Protein AF-A0A238XKN9-F1 (afdb_monomer)

Mean predicted aligned error: 3.69 Å

Sequence (138 aa):
MSYRRDVFEKGFSKVKKELYIETNNYHIDSYTGKPLNPGEPWDFEHIISAKEFSSIPEVKKLDFETQSRILNHRKNIGFTMRDINKSKSKYPLVEWLERKSNGRGLTNSEHYNIDIKKAKKLRSNVLEFLIAEIKKAL

Secondary structure (DSSP, 8-state):
----HHHHHHHHHHHHHHHHHHHTT-EE-TTT--EE-TTS-EEEEESS-HHHHHHSGGGGGS-HHHHHHHHT-GGGEEEEEHHHHHHHTTS-HHHHHH---TT-SS-HHHHTT--HHHHHHHHHHHHHHHHHHHHHT-

Structure (mmCIF, N/CA/C/O backbone):
data_AF-A0A238XKN9-F1
#
_entry.id   AF-A0A238XKN9-F1
#
loop_
_atom_site.group_PDB
_atom_site.id
_atom_site.type_symbol
_atom_site.label_atom_id
_atom_site.label_alt_id
_atom_site.label_comp_id
_atom_site.label_asym_id
_atom_site.label_entity_id
_atom_site.label_seq_id
_atom_site.pdbx_PDB_ins_code
_atom_site.Cartn_x
_atom_site.Cartn_y
_atom_site.Cartn_z
_atom_site.occupancy
_atom_site.B_iso_or_equiv
_atom_site.auth_seq_id
_atom_site.auth_comp_id
_atom_site.auth_asym_id
_atom_site.auth_atom_id
_atom_site.pdbx_PDB_model_num
ATOM 1 N N . MET A 1 1 ? -10.407 17.888 10.364 1.00 48.12 1 MET A N 1
ATOM 2 C CA . MET A 1 1 ? -9.583 17.152 11.349 1.00 48.12 1 MET A CA 1
ATOM 3 C C . MET A 1 1 ? -8.122 17.324 10.985 1.00 48.12 1 MET A C 1
ATOM 5 O O . MET A 1 1 ? -7.788 17.137 9.821 1.00 48.12 1 MET A O 1
ATOM 9 N N . SER A 1 2 ? -7.284 17.725 11.942 1.00 56.00 2 SER A N 1
ATOM 10 C CA . SER A 1 2 ? -5.834 17.841 11.740 1.00 56.00 2 SER A CA 1
ATOM 11 C C . SER A 1 2 ? -5.183 16.452 11.788 1.00 56.00 2 SER A C 1
ATOM 13 O O . SER A 1 2 ? -5.527 15.648 12.650 1.00 56.00 2 SER A O 1
ATOM 15 N N . TYR A 1 3 ? -4.284 16.148 10.851 1.00 66.44 3 TYR A N 1
ATOM 16 C CA . TYR A 1 3 ? -3.565 14.871 10.766 1.00 66.44 3 TYR A CA 1
ATOM 17 C C . TYR A 1 3 ? -2.554 14.728 11.922 1.00 66.44 3 TYR A C 1
ATOM 19 O O . TYR A 1 3 ? -1.592 15.493 12.004 1.00 66.44 3 TYR A O 1
ATOM 27 N N . ARG A 1 4 ? -2.743 13.738 12.808 1.00 77.00 4 ARG A N 1
ATOM 28 C CA . ARG A 1 4 ? -1.847 13.442 13.947 1.00 77.00 4 ARG A CA 1
ATOM 29 C C . ARG A 1 4 ? -0.673 12.552 13.539 1.00 77.00 4 ARG A C 1
ATOM 31 O O . ARG A 1 4 ? -0.679 11.344 13.776 1.00 77.00 4 ARG A O 1
ATOM 38 N N . ARG A 1 5 ? 0.327 13.160 12.889 1.00 77.94 5 ARG A N 1
ATOM 39 C CA . ARG A 1 5 ? 1.521 12.472 12.358 1.00 77.94 5 ARG A CA 1
ATOM 40 C C . ARG A 1 5 ? 2.169 11.531 13.378 1.00 77.94 5 ARG A C 1
ATOM 42 O O . ARG A 1 5 ? 2.514 10.416 13.012 1.00 77.94 5 ARG A O 1
ATOM 49 N N . ASP A 1 6 ? 2.275 11.958 14.630 1.00 80.69 6 ASP A N 1
ATOM 50 C CA . ASP A 1 6 ? 2.879 11.208 15.732 1.00 80.69 6 ASP A CA 1
ATOM 51 C C . ASP A 1 6 ? 2.208 9.844 15.974 1.00 80.69 6 ASP A C 1
ATOM 53 O O . ASP A 1 6 ? 2.888 8.826 16.107 1.00 80.69 6 ASP A O 1
ATOM 57 N N . VAL A 1 7 ? 0.872 9.795 15.957 1.00 80.50 7 VAL A N 1
ATOM 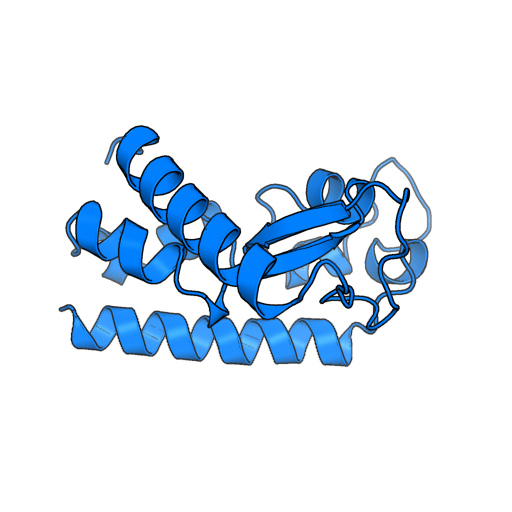58 C CA . VAL A 1 7 ? 0.103 8.564 16.204 1.00 80.50 7 VAL A CA 1
ATOM 59 C C . VAL A 1 7 ? 0.237 7.593 15.029 1.00 80.50 7 VAL A C 1
ATOM 61 O O . VAL A 1 7 ? 0.429 6.388 15.225 1.00 80.50 7 VAL A O 1
ATOM 64 N N . PHE A 1 8 ? 0.172 8.108 13.799 1.00 84.56 8 PHE A N 1
ATOM 65 C CA . PHE A 1 8 ? 0.318 7.299 12.587 1.00 84.56 8 PHE A CA 1
ATOM 66 C C . PHE A 1 8 ? 1.746 6.765 12.412 1.00 84.56 8 PHE A C 1
ATOM 68 O O . PHE A 1 8 ? 1.925 5.602 12.054 1.00 84.56 8 PHE A O 1
ATOM 75 N N . GLU A 1 9 ? 2.764 7.571 12.711 1.00 86.62 9 GLU A N 1
ATOM 76 C CA . GLU A 1 9 ? 4.175 7.188 12.597 1.00 86.62 9 GLU A CA 1
ATOM 77 C C . GLU A 1 9 ? 4.588 6.154 13.651 1.00 86.62 9 GLU A C 1
ATOM 79 O O . GLU A 1 9 ? 5.299 5.193 13.334 1.00 86.62 9 GLU A O 1
ATOM 84 N N . LYS A 1 10 ? 4.082 6.287 14.884 1.00 84.25 10 LYS A N 1
ATOM 85 C CA . LYS A 1 10 ? 4.305 5.303 15.950 1.00 84.25 10 LYS A CA 1
ATOM 86 C C . LYS A 1 10 ? 3.721 3.936 15.584 1.00 84.25 10 LYS A C 1
ATOM 88 O O . LYS A 1 10 ? 4.412 2.925 15.713 1.00 84.25 10 LYS A O 1
ATOM 93 N N . GLY A 1 11 ? 2.478 3.903 15.093 1.00 84.81 11 GLY A N 1
ATOM 94 C CA . GLY A 1 11 ? 1.826 2.666 14.645 1.00 84.81 11 GLY A CA 1
ATOM 95 C C . GLY A 1 11 ? 2.582 1.995 13.496 1.00 84.81 11 GLY A C 1
ATOM 96 O O . GLY A 1 11 ? 2.821 0.789 13.527 1.00 84.81 11 GLY A O 1
ATOM 97 N N . PHE A 1 12 ? 3.043 2.785 12.525 1.00 90.19 12 PHE A N 1
ATOM 98 C CA . PHE A 1 12 ? 3.800 2.269 11.387 1.00 90.19 12 PHE A CA 1
ATOM 99 C C . PHE A 1 12 ? 5.162 1.702 11.802 1.00 90.19 12 PHE A C 1
ATOM 101 O O . PHE A 1 12 ? 5.533 0.609 11.379 1.00 90.19 12 PHE A O 1
ATOM 108 N N . SER A 1 13 ? 5.890 2.403 12.676 1.00 91.50 13 SER A N 1
ATOM 109 C CA . SER A 1 13 ? 7.200 1.964 13.178 1.00 91.50 13 SER A CA 1
ATOM 110 C C . SER A 1 13 ? 7.130 0.618 13.901 1.00 91.50 13 SER A C 1
ATOM 112 O O . SER A 1 13 ? 8.014 -0.220 13.724 1.00 91.50 13 SER A O 1
ATOM 114 N N . LYS A 1 14 ? 6.055 0.378 14.664 1.00 90.19 14 LYS A N 1
ATOM 115 C CA . LYS A 1 14 ? 5.808 -0.915 15.315 1.00 90.19 14 LYS A CA 1
ATOM 116 C C . LYS A 1 14 ? 5.686 -2.046 14.286 1.00 90.19 14 LYS A C 1
ATOM 118 O O . LYS A 1 14 ? 6.413 -3.031 14.375 1.00 90.19 14 LYS A O 1
ATOM 123 N N . VAL A 1 15 ? 4.837 -1.863 13.276 1.00 91.31 15 VAL A N 1
ATOM 124 C CA . VAL A 1 15 ? 4.558 -2.888 12.252 1.00 91.31 15 VAL A CA 1
ATOM 125 C C . VAL A 1 15 ? 5.785 -3.169 11.385 1.00 91.31 15 VAL A C 1
ATOM 127 O O . VAL A 1 15 ? 6.038 -4.319 11.036 1.00 91.31 15 VAL A O 1
ATOM 130 N N . LYS A 1 16 ? 6.603 -2.150 11.085 1.00 90.25 16 LYS A N 1
ATOM 131 C CA . LYS A 1 16 ? 7.888 -2.340 10.391 1.00 90.25 16 LYS A CA 1
ATOM 132 C C . LYS A 1 16 ? 8.821 -3.279 11.145 1.00 90.25 16 LYS A C 1
ATOM 134 O O . LYS A 1 16 ? 9.432 -4.148 10.531 1.00 90.25 16 LYS A O 1
ATOM 139 N N . LYS A 1 17 ? 8.938 -3.093 12.463 1.00 88.56 17 LYS A N 1
ATOM 140 C CA . LYS A 1 17 ? 9.804 -3.921 13.309 1.00 88.56 17 LYS A CA 1
ATOM 141 C C . LYS A 1 17 ? 9.336 -5.377 13.321 1.00 88.56 17 LYS A C 1
ATOM 143 O O . LYS A 1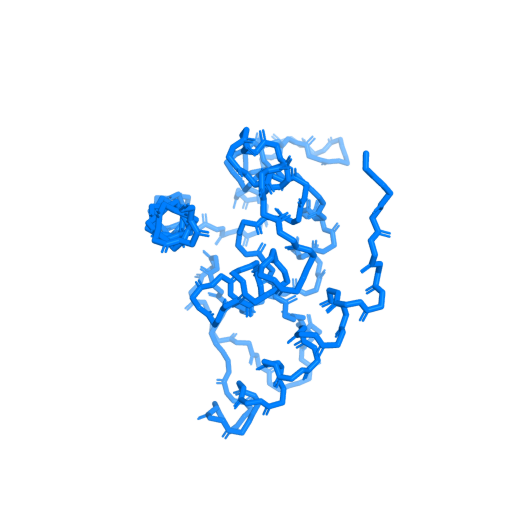 17 ? 10.164 -6.268 13.188 1.00 88.56 17 LYS A O 1
ATOM 148 N N . GLU A 1 18 ? 8.030 -5.604 13.441 1.00 89.44 18 GLU A N 1
ATOM 149 C CA . GLU A 1 18 ? 7.424 -6.943 13.396 1.00 89.44 18 GLU A CA 1
ATOM 150 C C . GLU A 1 18 ? 7.684 -7.622 12.043 1.00 89.44 18 GLU A C 1
ATOM 152 O O . GLU A 1 18 ? 8.233 -8.720 11.992 1.00 89.44 18 GLU A O 1
ATOM 157 N N . LEU A 1 19 ? 7.404 -6.918 10.943 1.00 87.44 19 LEU A N 1
ATOM 158 C CA . LEU A 1 19 ? 7.650 -7.394 9.581 1.00 87.44 19 LEU A CA 1
ATOM 159 C C . LEU A 1 19 ? 9.110 -7.766 9.328 1.00 87.44 19 LEU A C 1
ATOM 161 O O . LEU A 1 19 ? 9.377 -8.797 8.723 1.00 87.44 19 LEU A O 1
ATOM 165 N N . TYR A 1 20 ? 10.045 -6.929 9.777 1.00 84.81 20 TYR A N 1
ATOM 166 C CA . TYR A 1 20 ? 11.471 -7.163 9.572 1.00 84.81 20 TYR A CA 1
ATOM 167 C C . TYR A 1 20 ? 11.947 -8.453 10.254 1.00 84.81 20 TYR A C 1
ATOM 169 O O . TYR A 1 20 ? 12.734 -9.204 9.681 1.00 84.81 20 TYR A O 1
ATOM 177 N N . ILE A 1 21 ? 11.443 -8.722 11.464 1.00 85.31 21 ILE A N 1
ATOM 178 C CA . ILE A 1 21 ? 11.741 -9.950 12.211 1.00 85.31 21 ILE A CA 1
ATOM 179 C C . ILE A 1 21 ? 11.167 -11.167 11.479 1.00 85.31 21 ILE A C 1
ATOM 181 O O . ILE A 1 21 ? 11.863 -12.162 11.304 1.00 85.31 21 ILE A O 1
ATOM 185 N N . GLU A 1 22 ? 9.914 -11.090 11.032 1.00 84.44 22 GLU A N 1
ATOM 186 C C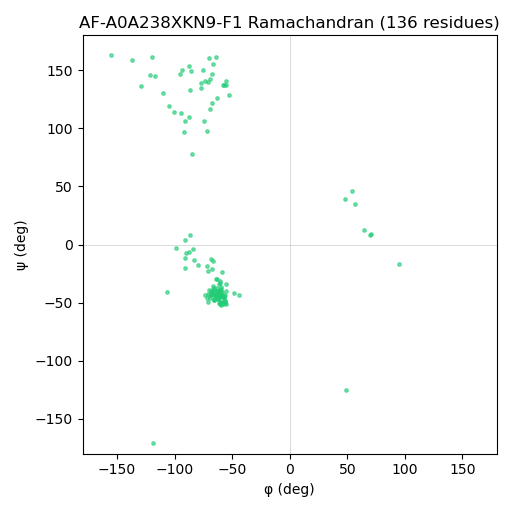A . GLU A 1 22 ? 9.228 -12.222 10.403 1.00 84.44 22 GLU A CA 1
ATOM 187 C C . GLU A 1 22 ? 9.828 -12.641 9.060 1.00 84.44 22 GLU A C 1
ATOM 189 O O . GLU A 1 22 ? 9.876 -13.829 8.750 1.00 84.44 22 GLU A O 1
ATOM 194 N N . THR A 1 23 ? 10.258 -11.684 8.238 1.00 82.44 23 THR A N 1
ATOM 195 C CA . THR A 1 23 ? 10.740 -11.982 6.883 1.00 82.44 23 THR A CA 1
ATOM 196 C C . THR A 1 23 ? 12.223 -12.327 6.834 1.00 82.44 23 THR A C 1
ATOM 198 O O . THR A 1 23 ? 12.726 -12.673 5.767 1.00 82.44 23 THR A O 1
ATOM 201 N N . ASN A 1 24 ? 12.944 -12.205 7.955 1.00 82.25 24 ASN A N 1
ATOM 202 C CA . ASN A 1 24 ? 14.390 -12.418 8.034 1.00 82.25 24 ASN A CA 1
ATOM 203 C C . ASN A 1 24 ? 15.164 -11.685 6.913 1.00 82.25 24 ASN A C 1
ATOM 205 O O . ASN A 1 24 ? 16.092 -12.230 6.319 1.00 82.25 24 ASN A O 1
ATOM 209 N N . ASN A 1 25 ? 14.734 -10.458 6.591 1.00 75.19 25 ASN A N 1
ATOM 210 C CA . ASN A 1 25 ? 15.282 -9.599 5.531 1.00 75.19 25 ASN A CA 1
ATOM 211 C C . ASN A 1 25 ? 15.130 -10.110 4.073 1.00 75.19 25 ASN A C 1
ATOM 213 O O . ASN A 1 25 ? 15.732 -9.546 3.160 1.00 75.19 25 ASN A O 1
ATOM 217 N N . TYR A 1 26 ? 14.311 -11.140 3.829 1.00 83.31 26 TYR A N 1
ATOM 218 C CA . TYR A 1 26 ? 13.932 -11.587 2.483 1.00 83.31 26 TYR A CA 1
ATOM 219 C C . TYR A 1 26 ? 12.539 -11.073 2.125 1.00 83.31 26 TYR A C 1
ATOM 221 O O . TYR A 1 26 ? 11.539 -11.474 2.721 1.00 83.31 26 TYR A O 1
ATOM 229 N N . HIS A 1 27 ? 12.459 -10.188 1.135 1.00 89.94 27 HIS A N 1
ATOM 230 C CA . HIS A 1 27 ? 11.218 -9.502 0.788 1.00 89.94 27 HIS A CA 1
ATOM 231 C C . HIS A 1 27 ? 10.824 -9.762 -0.665 1.00 89.94 27 HIS A C 1
ATOM 233 O O . HIS A 1 27 ? 11.675 -9.866 -1.544 1.00 89.94 27 HIS A O 1
ATOM 239 N N . ILE A 1 28 ? 9.519 -9.842 -0.917 1.00 92.44 28 ILE A N 1
ATOM 240 C CA . ILE A 1 28 ? 8.946 -9.886 -2.263 1.00 92.44 28 ILE A CA 1
ATOM 241 C C . ILE A 1 28 ? 8.233 -8.559 -2.505 1.00 92.44 28 ILE A C 1
ATOM 243 O O . ILE A 1 28 ? 7.444 -8.116 -1.667 1.00 92.44 28 ILE A O 1
ATOM 247 N N . ASP A 1 29 ? 8.508 -7.927 -3.642 1.00 94.75 29 ASP A N 1
ATOM 248 C CA . ASP A 1 29 ? 7.830 -6.706 -4.051 1.00 94.75 29 ASP A CA 1
ATOM 249 C C . ASP A 1 29 ? 6.334 -6.985 -4.256 1.00 94.75 29 ASP A C 1
ATOM 251 O O . ASP A 1 29 ? 5.931 -7.879 -5.005 1.00 94.75 29 ASP A O 1
ATOM 255 N N . SER A 1 30 ? 5.502 -6.192 -3.589 1.00 95.12 30 SER A N 1
ATOM 256 C CA . SER A 1 30 ? 4.053 -6.402 -3.508 1.00 95.12 30 SER A CA 1
ATOM 257 C C . SER A 1 30 ? 3.344 -6.194 -4.845 1.00 95.12 30 SER A C 1
ATOM 259 O O . SER A 1 30 ? 2.224 -6.672 -5.025 1.00 95.12 30 SER A O 1
ATOM 261 N N . TYR A 1 31 ? 3.966 -5.470 -5.776 1.00 94.50 31 TYR A N 1
ATOM 262 C CA . TYR A 1 31 ? 3.375 -5.097 -7.055 1.00 94.50 31 TYR A CA 1
ATOM 263 C C . TYR A 1 31 ? 3.976 -5.886 -8.221 1.00 94.50 31 TYR A C 1
ATOM 265 O O . TYR A 1 31 ? 3.242 -6.319 -9.110 1.00 94.50 31 TYR A O 1
ATOM 273 N N . THR A 1 32 ? 5.289 -6.108 -8.222 1.00 92.94 32 THR A N 1
ATOM 274 C CA . THR A 1 32 ? 5.973 -6.844 -9.299 1.00 92.94 32 THR A CA 1
ATOM 275 C C . THR A 1 32 ? 6.076 -8.344 -9.022 1.00 92.94 32 THR A C 1
ATOM 277 O O . THR A 1 32 ? 6.256 -9.125 -9.954 1.00 92.94 32 THR A O 1
ATOM 280 N N . GLY A 1 33 ? 5.954 -8.770 -7.759 1.00 92.06 33 GLY A N 1
ATOM 281 C CA . GLY A 1 33 ? 6.129 -10.164 -7.343 1.00 92.06 33 GLY A CA 1
ATOM 282 C C . GLY A 1 33 ? 7.574 -10.663 -7.421 1.00 92.06 33 GLY A C 1
ATOM 283 O O . GLY A 1 33 ? 7.809 -11.861 -7.270 1.00 92.06 33 GLY A O 1
ATOM 284 N N . LYS A 1 34 ? 8.539 -9.773 -7.677 1.00 92.25 34 LYS A N 1
ATOM 285 C CA . LYS A 1 34 ? 9.964 -10.106 -7.752 1.00 92.25 34 LYS A CA 1
ATOM 286 C C . LYS A 1 34 ? 10.603 -10.063 -6.359 1.00 92.25 34 LYS A C 1
ATOM 288 O O . LYS A 1 34 ? 10.164 -9.265 -5.527 1.00 92.25 34 LYS A O 1
ATOM 293 N N . PRO A 1 35 ? 11.637 -10.876 -6.091 1.00 93.12 35 PRO A N 1
ATOM 294 C CA . PRO A 1 35 ? 12.462 -10.704 -4.902 1.00 93.12 35 PRO A CA 1
ATOM 295 C C . PRO A 1 35 ? 13.085 -9.307 -4.868 1.00 93.12 35 PRO A C 1
ATOM 297 O O . PRO A 1 35 ? 13.552 -8.816 -5.893 1.00 93.12 35 PRO A O 1
ATOM 300 N N . LEU A 1 36 ? 13.085 -8.688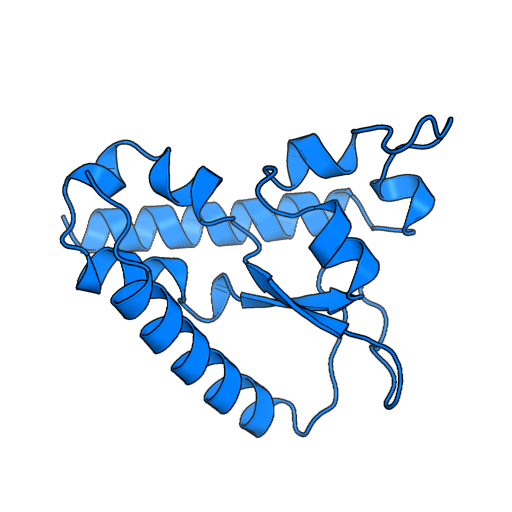 -3.692 1.00 91.69 36 LEU A N 1
ATOM 301 C CA . LEU A 1 36 ? 13.835 -7.472 -3.398 1.00 91.69 36 LEU A CA 1
ATOM 302 C C . LEU A 1 36 ? 15.196 -7.909 -2.864 1.00 91.69 36 LEU A C 1
ATOM 304 O O . LEU A 1 36 ? 15.287 -8.437 -1.751 1.00 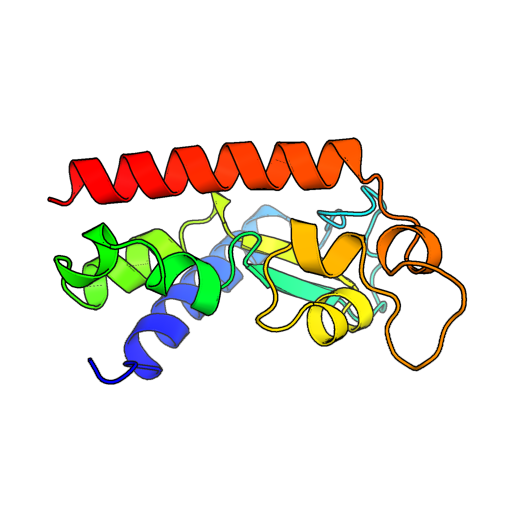91.69 36 LEU A O 1
ATOM 308 N N . ASN A 1 37 ? 16.241 -7.764 -3.675 1.00 84.06 37 ASN A N 1
ATOM 309 C CA . ASN A 1 37 ? 17.543 -8.321 -3.334 1.00 84.06 37 ASN A CA 1
ATOM 310 C C . ASN A 1 37 ? 18.239 -7.480 -2.254 1.00 84.06 37 ASN A C 1
ATOM 312 O O . ASN A 1 37 ? 18.074 -6.255 -2.205 1.00 84.06 37 ASN A O 1
ATOM 316 N N . PRO A 1 38 ? 19.075 -8.101 -1.405 1.00 78.62 38 PRO A N 1
ATOM 317 C CA . PRO A 1 38 ? 19.941 -7.360 -0.500 1.00 78.62 38 PRO A CA 1
ATOM 318 C C . PRO A 1 38 ? 20.778 -6.316 -1.257 1.00 78.62 38 PRO A C 1
ATOM 320 O O . PRO A 1 38 ? 21.433 -6.633 -2.246 1.00 78.62 38 PRO A O 1
ATOM 323 N N . GLY A 1 39 ? 20.753 -5.066 -0.787 1.00 80.50 39 GLY A N 1
ATOM 324 C CA . GLY A 1 39 ? 21.460 -3.940 -1.411 1.00 80.50 39 GLY A CA 1
ATOM 325 C C . GLY A 1 39 ? 20.616 -3.101 -2.378 1.00 80.50 39 GLY A C 1
ATOM 326 O O . GLY A 1 39 ? 20.976 -1.954 -2.642 1.00 80.50 39 GLY A O 1
ATOM 327 N N . GLU A 1 40 ? 19.469 -3.598 -2.848 1.00 87.25 40 GLU A N 1
ATOM 328 C CA . GLU A 1 40 ? 18.529 -2.787 -3.627 1.00 87.25 40 GLU A CA 1
ATOM 329 C C . GLU A 1 40 ? 17.731 -1.842 -2.711 1.00 87.25 40 GLU A C 1
ATOM 331 O O . GLU A 1 40 ? 17.313 -2.230 -1.615 1.00 87.25 40 GLU A O 1
ATOM 336 N N . PRO A 1 41 ? 17.494 -0.582 -3.120 1.00 91.56 41 PRO A N 1
ATOM 337 C CA . PRO A 1 41 ? 16.715 0.343 -2.315 1.00 91.56 41 PRO A CA 1
ATOM 338 C C . PRO A 1 41 ? 15.226 -0.013 -2.392 1.00 91.56 41 PRO A C 1
ATOM 340 O O . PRO A 1 41 ? 14.549 0.296 -3.373 1.00 91.56 41 PRO A O 1
ATOM 343 N N . TRP A 1 42 ? 14.696 -0.588 -1.319 1.00 93.19 42 TRP A N 1
ATOM 344 C CA . TRP A 1 42 ? 13.267 -0.830 -1.123 1.00 93.19 42 TRP A CA 1
ATOM 345 C C . TRP A 1 42 ? 12.750 -0.104 0.118 1.00 93.19 42 TRP A C 1
ATOM 347 O O . TRP A 1 42 ? 13.522 0.312 0.984 1.00 93.19 42 TRP A O 1
ATOM 357 N N . ASP A 1 43 ? 11.433 0.075 0.187 1.00 93.31 43 ASP A N 1
ATOM 358 C CA . ASP A 1 43 ? 10.745 0.699 1.311 1.00 93.31 43 ASP A CA 1
ATOM 359 C C . ASP A 1 43 ? 9.471 -0.089 1.674 1.00 93.31 43 ASP A C 1
ATOM 361 O O . ASP A 1 43 ? 8.900 -0.823 0.862 1.00 93.31 43 ASP A O 1
ATOM 365 N N . PHE A 1 44 ? 9.004 0.094 2.911 1.00 93.88 44 PHE A N 1
ATOM 366 C CA . PHE A 1 44 ? 7.664 -0.334 3.313 1.00 93.88 44 PHE A CA 1
ATOM 367 C C . PHE A 1 44 ? 6.611 0.532 2.634 1.00 93.88 44 PHE A C 1
ATOM 369 O O . PHE A 1 44 ? 6.772 1.752 2.534 1.00 93.88 44 PHE A O 1
ATOM 376 N N . GLU A 1 45 ? 5.510 -0.097 2.253 1.00 93.88 45 GLU A N 1
ATOM 377 C CA . GLU A 1 45 ? 4.480 0.525 1.438 1.00 93.88 45 GLU A CA 1
ATOM 378 C C . GLU A 1 45 ? 3.094 0.354 2.047 1.00 93.88 45 GLU A C 1
ATOM 380 O O . GLU A 1 45 ? 2.718 -0.745 2.452 1.00 93.88 45 GLU A O 1
ATOM 385 N N . HIS A 1 46 ? 2.311 1.433 2.045 1.00 95.81 46 HIS A N 1
ATOM 386 C CA . HIS A 1 46 ? 0.877 1.372 2.314 1.00 95.81 46 HIS A CA 1
ATOM 387 C C . HIS A 1 46 ? 0.137 1.110 1.001 1.00 95.81 46 HIS A C 1
ATOM 389 O O . HIS A 1 46 ? 0.043 1.994 0.141 1.00 95.81 46 HIS A O 1
ATOM 395 N N . ILE A 1 47 ? -0.432 -0.087 0.859 1.00 97.38 47 ILE A N 1
ATOM 396 C CA . ILE A 1 47 ? -1.186 -0.488 -0.341 1.00 97.38 47 ILE A CA 1
ATOM 397 C C . ILE A 1 47 ? -2.357 0.483 -0.562 1.00 97.38 47 ILE A C 1
ATOM 399 O O . ILE A 1 47 ? -2.499 1.060 -1.643 1.00 97.38 47 ILE A O 1
ATOM 403 N N . ILE A 1 48 ? -3.138 0.732 0.493 1.00 97.38 48 ILE A N 1
ATOM 404 C CA . ILE A 1 48 ? -4.101 1.830 0.604 1.00 97.38 48 ILE A CA 1
ATOM 405 C C . ILE A 1 48 ? -3.413 2.991 1.311 1.00 97.38 48 ILE A C 1
ATOM 407 O O . ILE A 1 48 ? -3.073 2.905 2.494 1.00 97.38 48 ILE A O 1
ATOM 411 N N . SER A 1 49 ? -3.209 4.087 0.580 1.00 93.75 49 SER A N 1
ATOM 412 C CA . SER A 1 49 ? -2.500 5.253 1.108 1.00 93.75 49 SER A CA 1
ATOM 413 C C . SER A 1 49 ? -3.289 5.926 2.235 1.00 93.75 49 SER A C 1
ATOM 415 O O . SER A 1 49 ? -4.518 5.880 2.271 1.00 93.75 49 SER A O 1
ATOM 417 N N . ALA A 1 50 ? -2.597 6.649 3.118 1.00 92.31 50 ALA A N 1
ATOM 418 C CA . ALA A 1 50 ? -3.248 7.445 4.163 1.00 92.31 50 ALA A CA 1
ATOM 419 C C . ALA A 1 50 ? -4.279 8.445 3.594 1.00 92.31 50 ALA A C 1
ATOM 421 O O . ALA A 1 50 ? -5.320 8.699 4.205 1.00 92.31 50 ALA A O 1
ATOM 422 N N . LYS A 1 51 ? -4.016 8.998 2.399 1.00 91.38 51 LYS A N 1
ATOM 423 C CA . LYS A 1 51 ? -4.933 9.923 1.720 1.00 91.38 51 LYS A CA 1
ATOM 424 C C . LYS A 1 51 ? -6.202 9.207 1.253 1.00 91.38 51 LYS A C 1
ATOM 426 O O . LYS A 1 51 ? -7.291 9.737 1.426 1.00 91.38 51 LYS A O 1
ATOM 431 N N . GLU A 1 52 ? -6.060 8.019 0.676 1.00 94.25 52 GLU A N 1
ATOM 432 C CA . GLU A 1 52 ? -7.196 7.199 0.252 1.00 94.25 52 GLU A CA 1
ATOM 433 C C . GLU A 1 52 ? -8.014 6.732 1.461 1.00 94.25 52 GLU A C 1
ATOM 435 O O . GLU A 1 52 ? -9.223 6.941 1.503 1.00 94.25 52 GLU A O 1
ATOM 440 N N . PHE A 1 53 ? -7.355 6.214 2.497 1.00 95.19 53 PHE A N 1
ATOM 441 C CA . PHE A 1 53 ? -8.003 5.793 3.738 1.00 95.19 53 PHE A CA 1
ATOM 442 C C . PHE A 1 53 ? -8.808 6.925 4.391 1.00 95.19 53 PHE A C 1
ATOM 444 O O . PHE A 1 53 ? -9.983 6.759 4.692 1.00 95.19 53 PHE A O 1
ATOM 451 N N . SER A 1 54 ? -8.216 8.113 4.541 1.00 92.62 54 SER A N 1
ATOM 452 C CA . SER A 1 54 ? -8.898 9.275 5.140 1.00 92.62 54 SER A CA 1
ATOM 453 C C . SER A 1 54 ? -10.033 9.858 4.288 1.00 92.62 54 SER A C 1
ATOM 455 O O . SER A 1 54 ? -10.818 10.667 4.789 1.00 92.62 54 SER A O 1
ATOM 457 N N . SER A 1 55 ? -10.146 9.457 3.017 1.00 93.12 55 SER A N 1
ATOM 458 C CA . SER A 1 55 ? -11.274 9.829 2.159 1.00 93.12 55 SER A CA 1
ATOM 459 C C . SER A 1 55 ? -12.533 8.992 2.414 1.00 93.12 55 SER A C 1
ATOM 461 O O . SER A 1 55 ? -13.625 9.430 2.053 1.00 93.12 55 SER A O 1
ATOM 463 N N . ILE A 1 56 ? -12.404 7.837 3.080 1.00 95.31 56 ILE A N 1
ATOM 464 C CA . ILE A 1 56 ? -13.533 6.978 3.454 1.00 95.31 56 ILE A CA 1
ATOM 465 C C . ILE A 1 56 ? -14.384 7.715 4.509 1.00 95.31 56 ILE A C 1
ATOM 467 O O . ILE A 1 56 ? -13.854 8.081 5.563 1.00 95.31 56 ILE A O 1
ATOM 471 N N . PRO A 1 57 ? -15.687 7.966 4.269 1.00 95.12 57 PRO A N 1
ATOM 472 C CA . PRO A 1 57 ? -16.518 8.781 5.162 1.00 95.12 57 PRO A CA 1
ATOM 473 C C . PRO A 1 57 ? -16.547 8.300 6.617 1.00 95.12 57 PRO A C 1
ATOM 475 O O . PRO A 1 57 ? -16.487 9.109 7.543 1.00 95.12 57 PRO A O 1
ATOM 478 N N . GLU A 1 58 ? -16.603 6.989 6.822 1.00 95.94 58 GLU A N 1
ATOM 479 C CA . GLU A 1 58 ? -16.672 6.328 8.122 1.00 95.94 58 GLU A CA 1
ATOM 480 C C . GLU A 1 58 ? -15.423 6.557 8.977 1.00 95.94 58 GLU A C 1
ATOM 482 O O . GLU A 1 58 ? -15.530 6.638 10.197 1.00 95.94 58 GLU A O 1
ATOM 487 N N . VAL A 1 59 ? -14.253 6.748 8.360 1.00 94.56 59 VAL A N 1
ATOM 488 C CA . VAL A 1 59 ? -12.989 6.984 9.078 1.00 94.56 59 VAL A CA 1
ATOM 489 C C . VAL A 1 59 ? -13.058 8.252 9.927 1.00 94.56 59 VAL A C 1
ATOM 491 O O . VAL A 1 59 ? -12.485 8.297 11.012 1.00 94.56 59 VAL A O 1
ATOM 494 N N . LYS A 1 60 ? -13.825 9.260 9.490 1.00 92.06 60 LYS A N 1
ATOM 495 C CA . LYS A 1 60 ? -14.024 10.516 10.235 1.00 92.06 60 LYS A CA 1
ATOM 496 C C . LYS A 1 60 ? -14.784 10.331 11.551 1.00 92.06 60 LYS A C 1
ATOM 498 O O . LYS A 1 60 ? -14.815 11.264 12.346 1.00 92.06 60 LYS A O 1
ATOM 503 N N . LYS A 1 61 ? -15.424 9.180 11.762 1.00 95.50 61 LYS A N 1
ATOM 504 C CA . LYS A 1 61 ? -16.160 8.855 12.992 1.00 95.50 61 LYS A CA 1
ATOM 505 C C . LYS A 1 61 ? -15.279 8.158 14.037 1.00 95.50 61 LYS A C 1
ATOM 507 O O . LYS A 1 61 ? -15.704 8.026 15.175 1.00 95.50 61 LYS A O 1
ATOM 512 N N . LEU A 1 62 ? -14.077 7.721 13.655 1.00 95.00 62 LEU A N 1
ATOM 513 C CA . LEU A 1 62 ? -13.145 6.996 14.518 1.00 95.00 62 LEU A CA 1
ATOM 514 C C . LEU A 1 62 ? -12.159 7.954 15.196 1.00 95.00 62 LEU A C 1
ATOM 516 O O . LEU A 1 62 ? -11.763 8.965 14.609 1.00 95.00 62 LEU A O 1
ATOM 520 N N . ASP A 1 63 ? -11.691 7.605 16.392 1.00 94.88 63 ASP A N 1
ATOM 521 C CA . ASP A 1 63 ? -10.583 8.302 17.048 1.00 94.88 63 ASP A CA 1
ATOM 522 C C . ASP A 1 63 ? -9.238 8.043 16.330 1.00 94.88 63 ASP A C 1
ATOM 524 O O . ASP A 1 63 ? -9.077 7.079 15.577 1.00 94.88 63 ASP A O 1
ATOM 528 N N . PHE A 1 64 ? -8.241 8.905 16.555 1.00 92.62 64 PHE A N 1
ATOM 529 C CA . PHE A 1 64 ? -6.949 8.812 15.861 1.00 92.62 64 PHE A CA 1
ATOM 530 C C . PHE A 1 64 ? -6.164 7.528 16.159 1.00 92.62 64 PHE A C 1
ATOM 532 O O . PHE A 1 64 ? -5.390 7.083 15.307 1.00 92.62 64 PHE A O 1
ATOM 539 N N . GLU A 1 65 ? -6.328 6.936 17.340 1.00 93.19 65 GLU A N 1
ATOM 540 C CA . GLU A 1 65 ? -5.619 5.718 17.728 1.00 93.19 65 GLU A CA 1
ATOM 541 C C . GLU A 1 65 ? -6.195 4.513 16.976 1.00 93.19 65 GLU A C 1
ATOM 543 O O . GLU A 1 65 ? -5.449 3.743 16.363 1.00 93.19 65 GLU A O 1
ATOM 548 N N . THR A 1 66 ? -7.523 4.433 16.885 1.00 95.69 66 THR A N 1
ATOM 549 C CA . THR A 1 66 ? -8.238 3.464 16.050 1.00 95.69 66 THR A CA 1
ATOM 550 C C . THR A 1 66 ? -7.914 3.646 14.568 1.00 95.69 66 THR A C 1
ATOM 552 O O . THR A 1 66 ? -7.592 2.666 13.891 1.00 95.69 66 THR A O 1
ATOM 555 N N . GLN A 1 67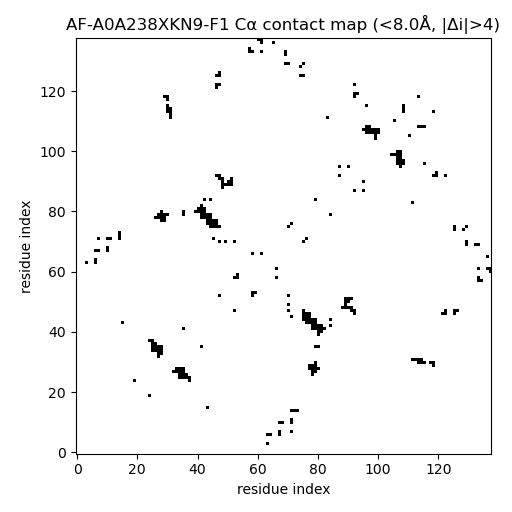 ? -7.916 4.883 14.055 1.00 95.56 67 GLN A N 1
ATOM 556 C CA . GLN A 1 67 ? -7.516 5.163 12.669 1.00 95.56 67 GLN A CA 1
ATOM 557 C C . GLN A 1 67 ? -6.090 4.673 12.383 1.00 95.56 67 GLN A C 1
ATOM 559 O O . GLN A 1 67 ? -5.859 4.016 11.368 1.00 95.56 67 GLN A O 1
ATOM 564 N N . SER A 1 68 ? -5.138 4.961 13.277 1.00 95.00 68 SER A N 1
ATOM 565 C CA . SER A 1 68 ? -3.743 4.531 13.129 1.00 95.00 68 SER A CA 1
ATOM 566 C C . SER A 1 68 ? -3.602 3.014 13.168 1.00 95.00 68 SER A C 1
ATOM 568 O O . SER A 1 68 ? -2.909 2.450 12.320 1.00 95.00 68 SER A O 1
ATOM 570 N N . ARG A 1 69 ? -4.294 2.338 14.093 1.00 95.94 69 ARG A N 1
ATOM 571 C CA . ARG A 1 69 ? -4.295 0.872 14.198 1.00 95.94 69 ARG A CA 1
ATOM 572 C C . ARG A 1 69 ? -4.798 0.210 12.916 1.00 95.94 69 ARG A C 1
ATOM 574 O O . ARG A 1 69 ? -4.190 -0.755 12.461 1.00 95.94 69 ARG A O 1
ATOM 581 N N . ILE A 1 70 ? -5.886 0.719 12.338 1.00 97.31 70 ILE A N 1
ATOM 582 C CA . ILE A 1 70 ? -6.477 0.165 11.114 1.00 97.31 70 ILE A CA 1
ATOM 583 C C . ILE A 1 70 ? -5.583 0.461 9.902 1.00 97.31 70 ILE A C 1
ATOM 585 O O . ILE A 1 70 ? -5.239 -0.459 9.164 1.00 97.31 70 ILE A O 1
ATOM 589 N N . LEU A 1 71 ? -5.153 1.715 9.712 1.00 96.25 71 LEU A N 1
ATOM 590 C CA . LEU A 1 71 ? -4.320 2.103 8.566 1.00 96.25 71 LEU A CA 1
ATOM 591 C C . LEU A 1 71 ? -2.980 1.358 8.545 1.00 96.25 71 LEU A C 1
ATOM 593 O O . LEU A 1 71 ? -2.531 0.924 7.484 1.00 96.25 71 LEU A O 1
ATOM 597 N N . ASN A 1 72 ? -2.343 1.219 9.708 1.00 96.38 72 ASN A N 1
ATOM 598 C CA . ASN A 1 72 ? -1.058 0.541 9.851 1.00 96.38 72 ASN A CA 1
ATOM 599 C C . ASN A 1 72 ? -1.201 -0.968 10.054 1.00 96.38 72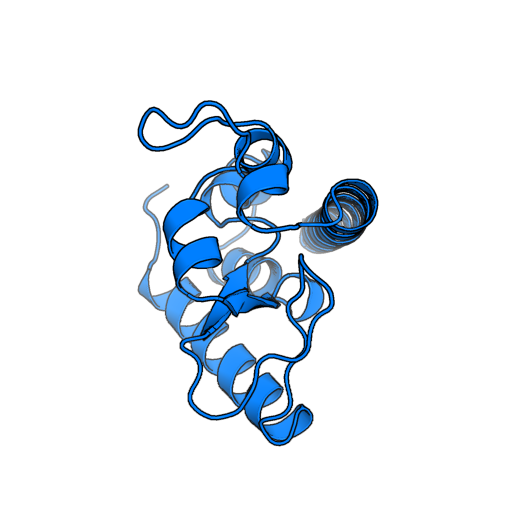 ASN A C 1
ATOM 601 O O . ASN A 1 72 ? -0.212 -1.638 10.337 1.00 96.38 72 ASN A O 1
ATOM 605 N N . HIS A 1 73 ? -2.403 -1.526 9.912 1.00 96.38 73 HIS A N 1
ATOM 606 C CA . HIS A 1 73 ? -2.581 -2.961 10.017 1.00 96.38 73 HIS A CA 1
ATOM 607 C C . HI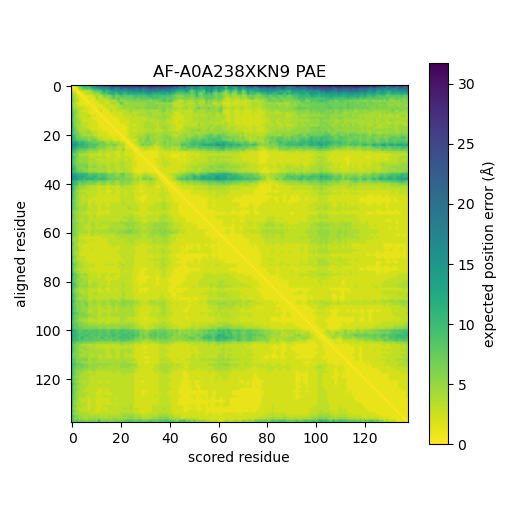S A 1 73 ? -1.686 -3.675 8.999 1.00 96.38 73 HIS A C 1
ATOM 609 O O . HIS A 1 73 ? -1.634 -3.290 7.831 1.00 96.38 73 HIS A O 1
ATOM 615 N N . ARG A 1 74 ? -1.034 -4.764 9.419 1.00 94.06 74 ARG A N 1
ATOM 616 C CA . ARG A 1 74 ? -0.111 -5.563 8.598 1.00 94.06 74 ARG A CA 1
ATOM 617 C C . ARG A 1 74 ? -0.627 -5.841 7.184 1.00 94.06 74 ARG A C 1
ATOM 619 O O . ARG A 1 74 ? 0.119 -5.704 6.231 1.00 94.06 74 ARG A O 1
ATOM 626 N N . LYS A 1 75 ? -1.907 -6.190 7.026 1.00 95.75 75 LYS A N 1
ATOM 627 C CA . LYS A 1 75 ? -2.509 -6.444 5.699 1.00 95.75 75 LYS A CA 1
ATOM 628 C C . LYS A 1 75 ? -2.438 -5.258 4.727 1.00 95.75 75 LYS A C 1
ATOM 630 O O . LYS A 1 75 ? -2.498 -5.484 3.528 1.00 95.75 75 LYS A O 1
ATOM 635 N N . ASN A 1 76 ? -2.327 -4.028 5.221 1.00 97.56 76 ASN A N 1
ATOM 636 C CA . ASN A 1 76 ? -2.143 -2.836 4.398 1.00 97.56 76 ASN A CA 1
ATOM 637 C C . ASN A 1 76 ? -0.665 -2.497 4.150 1.00 97.56 76 ASN A C 1
ATOM 639 O O . ASN A 1 76 ? -0.382 -1.587 3.374 1.00 97.56 76 ASN A O 1
ATOM 643 N N . ILE A 1 77 ? 0.268 -3.198 4.802 1.00 96.12 77 ILE A N 1
ATOM 644 C CA . ILE A 1 77 ? 1.702 -2.947 4.690 1.00 96.12 77 ILE A CA 1
ATOM 645 C C . ILE A 1 77 ? 2.358 -4.025 3.831 1.00 96.12 77 ILE A C 1
ATOM 647 O O . ILE A 1 77 ? 2.346 -5.208 4.171 1.00 96.12 77 ILE A O 1
ATOM 651 N N . GLY A 1 78 ? 2.960 -3.590 2.732 1.00 94.31 78 GLY A N 1
ATOM 652 C CA . GLY A 1 78 ? 3.790 -4.411 1.863 1.00 94.31 78 GLY A CA 1
ATOM 653 C C . GLY A 1 78 ? 5.223 -3.894 1.772 1.00 94.31 78 GLY A C 1
ATOM 654 O O . GLY A 1 78 ? 5.630 -2.972 2.483 1.00 94.31 78 GLY A O 1
ATOM 655 N N . PHE A 1 79 ? 5.969 -4.481 0.846 1.00 94.62 79 PHE A N 1
ATOM 656 C CA . PHE A 1 79 ? 7.291 -4.025 0.420 1.00 94.62 79 PHE A CA 1
ATOM 657 C C . PHE A 1 79 ? 7.242 -3.634 -1.049 1.00 94.62 79 PHE A C 1
ATOM 659 O O . PHE A 1 79 ? 6.535 -4.278 -1.828 1.00 94.62 79 PHE A O 1
ATOM 666 N N . THR A 1 80 ? 7.989 -2.612 -1.446 1.00 95.75 80 THR A N 1
ATOM 667 C CA . THR A 1 80 ? 8.211 -2.325 -2.865 1.00 95.75 80 THR A CA 1
ATOM 668 C C . THR A 1 80 ? 9.513 -1.562 -3.077 1.00 95.75 80 THR A C 1
ATOM 670 O O . THR A 1 80 ? 10.063 -0.985 -2.134 1.00 95.75 80 THR A O 1
ATOM 673 N N . MET A 1 81 ? 10.014 -1.545 -4.309 1.00 95.50 81 MET A N 1
ATOM 674 C CA . MET A 1 81 ? 11.161 -0.721 -4.683 1.00 95.50 81 MET A CA 1
ATOM 675 C C . MET A 1 81 ? 10.923 0.759 -4.340 1.00 95.50 81 MET A C 1
ATOM 677 O O . MET A 1 81 ? 9.825 1.305 -4.486 1.00 95.50 81 MET A O 1
ATOM 681 N N . ARG A 1 82 ? 11.967 1.438 -3.860 1.00 95.56 82 ARG A N 1
ATOM 682 C CA . ARG A 1 82 ? 11.889 2.825 -3.370 1.00 95.56 82 ARG A CA 1
ATOM 683 C C . ARG A 1 82 ? 11.406 3.805 -4.434 1.00 95.56 82 ARG A C 1
ATOM 685 O O . ARG A 1 82 ? 10.714 4.772 -4.122 1.00 95.56 82 ARG A O 1
ATOM 692 N N . ASP A 1 83 ? 11.800 3.599 -5.681 1.00 95.25 83 ASP A N 1
ATOM 693 C CA . ASP A 1 83 ? 11.376 4.416 -6.815 1.00 95.25 83 ASP A CA 1
ATOM 694 C C . ASP A 1 83 ? 9.878 4.248 -7.118 1.00 95.25 83 ASP A C 1
ATOM 696 O O . ASP A 1 83 ? 9.192 5.253 -7.318 1.00 95.25 83 ASP A O 1
ATOM 700 N N . ILE A 1 84 ? 9.354 3.018 -7.055 1.00 96.00 84 ILE A N 1
ATOM 701 C CA . ILE A 1 84 ? 7.922 2.711 -7.143 1.00 96.00 84 ILE A CA 1
ATOM 702 C C . ILE A 1 84 ? 7.171 3.415 -6.012 1.00 96.00 84 ILE A C 1
ATOM 704 O O . ILE A 1 84 ? 6.235 4.171 -6.281 1.00 96.00 84 ILE A O 1
ATOM 708 N N . ASN A 1 85 ? 7.616 3.244 -4.762 1.00 96.19 85 ASN A N 1
ATOM 709 C CA . ASN A 1 85 ? 6.981 3.864 -3.597 1.00 96.19 85 ASN A CA 1
ATOM 710 C C . ASN A 1 85 ? 6.946 5.396 -3.720 1.00 96.19 85 ASN A C 1
ATOM 712 O O . ASN A 1 85 ? 5.889 6.024 -3.634 1.00 96.19 85 ASN A O 1
ATOM 716 N N . LYS A 1 86 ? 8.093 6.022 -4.013 1.00 95.50 86 LYS A N 1
ATOM 717 C CA . LYS A 1 86 ? 8.186 7.480 -4.196 1.00 95.50 86 LYS A CA 1
ATOM 718 C C . LYS A 1 86 ? 7.304 7.976 -5.338 1.00 95.50 86 LYS A C 1
ATOM 720 O O . LYS A 1 86 ? 6.692 9.036 -5.213 1.00 95.50 86 LYS A O 1
ATOM 725 N N . SER A 1 87 ? 7.234 7.223 -6.433 1.00 95.81 87 SER A N 1
ATOM 726 C CA . SER A 1 87 ? 6.401 7.547 -7.588 1.00 95.81 87 SER A CA 1
ATOM 727 C C . SER A 1 87 ? 4.906 7.456 -7.263 1.00 95.81 87 SER A C 1
ATOM 729 O O . SER A 1 87 ? 4.148 8.347 -7.657 1.00 95.81 87 SER A O 1
ATOM 731 N N . LYS A 1 88 ? 4.471 6.428 -6.515 1.00 95.69 88 LYS A N 1
ATOM 732 C CA . LYS A 1 88 ? 3.077 6.275 -6.063 1.00 95.69 88 LYS A CA 1
ATOM 733 C C . LYS A 1 88 ? 2.692 7.316 -5.025 1.00 95.69 88 LYS A C 1
ATOM 735 O O . LYS A 1 88 ? 1.642 7.945 -5.153 1.00 95.69 88 LYS A O 1
ATOM 740 N N . SER A 1 89 ? 3.537 7.546 -4.023 1.00 92.88 89 SER A N 1
ATOM 741 C CA . SER A 1 89 ? 3.312 8.548 -2.983 1.00 92.88 89 SER A CA 1
ATOM 742 C C . SER A 1 89 ? 1.887 8.434 -2.394 1.00 92.88 89 SER A C 1
ATOM 744 O O . SER A 1 89 ? 1.447 7.372 -1.961 1.00 92.88 89 SER A O 1
ATOM 746 N N . LYS A 1 90 ? 1.130 9.534 -2.401 1.00 91.38 90 LYS A N 1
ATOM 747 C CA . LYS A 1 90 ? -0.246 9.631 -1.894 1.00 91.38 90 LYS A CA 1
ATOM 748 C C . LYS A 1 90 ? -1.331 9.188 -2.880 1.00 91.38 90 LYS A C 1
ATOM 750 O O . LYS A 1 90 ? -2.509 9.285 -2.533 1.00 91.38 90 LYS A O 1
ATOM 755 N N . TYR A 1 91 ? -0.982 8.826 -4.114 1.00 94.06 91 TYR A N 1
ATOM 756 C CA . TYR A 1 91 ? -1.980 8.507 -5.134 1.00 94.06 91 TYR A CA 1
ATOM 757 C C . TYR A 1 91 ? -2.630 7.143 -4.851 1.00 94.06 91 TYR A C 1
ATOM 759 O O . TYR A 1 91 ? -1.933 6.214 -4.427 1.00 94.06 91 TYR A O 1
ATOM 767 N N . PRO A 1 92 ? -3.950 7.001 -5.076 1.00 94.94 92 PRO A N 1
ATOM 768 C CA . PRO A 1 92 ? -4.598 5.696 -5.093 1.00 94.94 92 PRO A CA 1
ATOM 769 C C . PRO A 1 92 ? -3.908 4.770 -6.097 1.00 94.94 92 PRO A C 1
ATOM 771 O O . PRO A 1 92 ? -3.583 5.192 -7.209 1.00 94.94 92 PRO A O 1
ATOM 774 N N . LEU A 1 93 ? -3.686 3.505 -5.721 1.00 95.31 93 LEU A N 1
ATOM 775 C CA . LEU A 1 93 ? -2.889 2.577 -6.535 1.00 95.31 93 LEU A CA 1
ATOM 776 C C . LEU A 1 93 ? -3.440 2.441 -7.964 1.00 95.31 93 LEU A C 1
ATOM 778 O O . LEU A 1 93 ? -2.671 2.488 -8.915 1.00 95.31 93 LEU A O 1
ATOM 782 N N . VAL A 1 94 ? -4.763 2.319 -8.124 1.00 95.56 94 VAL A N 1
ATOM 783 C CA . VAL A 1 94 ? -5.402 2.137 -9.443 1.00 95.56 94 VAL A CA 1
ATOM 784 C C . VAL A 1 94 ? -5.159 3.333 -10.357 1.00 95.56 94 VAL A C 1
ATOM 786 O O . VAL A 1 94 ? -4.761 3.148 -11.501 1.00 95.56 94 VAL A O 1
ATOM 789 N N . GLU A 1 95 ? -5.355 4.549 -9.847 1.00 95.19 95 GLU A N 1
ATOM 790 C CA . GLU A 1 95 ? -5.110 5.779 -10.606 1.00 95.19 95 GLU A CA 1
ATOM 791 C C . GLU A 1 95 ? -3.630 5.922 -10.961 1.00 95.19 95 GLU A C 1
ATOM 793 O O . GLU A 1 95 ? -3.274 6.318 -12.071 1.00 95.19 95 GLU A O 1
ATOM 798 N N . TRP A 1 96 ? -2.751 5.585 -10.017 1.00 96.88 96 TRP A N 1
ATOM 799 C CA . TRP A 1 96 ? -1.318 5.682 -10.229 1.00 96.88 96 TRP A CA 1
ATOM 800 C C . TRP A 1 96 ? -0.816 4.696 -11.286 1.00 96.88 96 TRP A C 1
ATOM 802 O O . TRP A 1 96 ? 0.014 5.089 -12.101 1.00 96.88 96 TRP A O 1
ATOM 812 N N . LEU A 1 97 ? -1.320 3.459 -11.321 1.00 97.19 97 LEU A N 1
ATOM 813 C CA . LEU A 1 97 ? -0.886 2.433 -12.279 1.00 97.19 97 LEU A CA 1
ATOM 814 C C . LEU A 1 97 ? -1.079 2.866 -13.739 1.00 97.19 97 LEU A C 1
ATOM 816 O O . LEU A 1 97 ? -0.187 2.644 -14.557 1.00 97.19 97 LEU A O 1
ATOM 820 N N . GLU A 1 98 ? -2.202 3.519 -14.039 1.00 96.50 98 GLU A N 1
ATOM 821 C CA . GLU A 1 98 ? -2.579 3.970 -15.389 1.00 96.50 98 GLU A CA 1
ATOM 822 C C . GLU A 1 98 ? -1.943 5.321 -15.766 1.00 96.50 98 GLU A C 1
ATOM 824 O O . GLU A 1 98 ? -1.948 5.737 -16.926 1.00 96.50 98 GLU A O 1
ATOM 829 N N . ARG A 1 99 ? -1.384 6.047 -14.791 1.00 95.81 99 ARG A N 1
ATOM 830 C CA . ARG A 1 99 ? -0.814 7.375 -15.025 1.00 95.81 99 ARG A CA 1
ATOM 831 C C . ARG A 1 99 ? 0.484 7.286 -15.824 1.00 95.81 99 ARG A C 1
ATOM 833 O O . ARG A 1 99 ? 1.365 6.486 -15.525 1.00 95.81 99 ARG A O 1
ATOM 840 N N . LYS A 1 100 ? 0.654 8.217 -16.762 1.00 96.25 100 LYS A N 1
ATOM 841 C CA . LYS A 1 100 ? 1.930 8.508 -17.426 1.00 96.25 100 LYS A CA 1
ATOM 842 C C . LYS A 1 100 ? 2.672 9.608 -16.665 1.00 96.25 100 LYS A C 1
ATOM 844 O O . LYS A 1 100 ? 2.352 10.790 -16.785 1.00 96.25 100 LYS A O 1
ATOM 849 N N . SER A 1 101 ? 3.607 9.227 -15.799 1.00 91.31 101 SER A N 1
ATOM 850 C CA . SER A 1 101 ? 4.378 10.188 -14.992 1.00 91.31 101 SER A CA 1
ATOM 851 C C . SER A 1 101 ? 5.623 10.684 -15.733 1.00 91.31 101 SER A C 1
ATOM 853 O O . SER A 1 101 ? 6.179 9.966 -16.563 1.00 91.31 101 SER A O 1
ATOM 855 N N . ASN A 1 102 ? 6.087 11.892 -15.393 1.00 88.44 102 ASN A N 1
ATOM 856 C CA . ASN A 1 102 ? 7.345 12.485 -15.877 1.00 88.44 102 ASN A CA 1
ATOM 857 C C . ASN A 1 102 ? 7.458 12.579 -17.413 1.00 88.44 102 ASN A C 1
ATOM 859 O O . ASN A 1 102 ? 8.535 12.385 -17.964 1.00 88.44 102 ASN A O 1
ATOM 863 N N . GLY A 1 103 ? 6.340 12.822 -18.108 1.00 88.44 103 GLY A N 1
ATOM 864 C CA . GLY A 1 103 ? 6.313 12.965 -19.571 1.00 88.44 103 GLY A CA 1
ATOM 865 C C . GLY A 1 103 ? 6.552 11.668 -20.354 1.00 88.44 103 GLY A C 1
ATOM 866 O O . GLY A 1 103 ? 6.722 11.713 -21.569 1.00 88.44 103 GLY A O 1
ATOM 867 N N . ARG A 1 104 ? 6.570 10.506 -19.687 1.00 91.56 104 ARG A N 1
ATOM 868 C CA . ARG A 1 104 ? 6.785 9.208 -20.340 1.00 91.56 104 ARG A CA 1
ATOM 869 C C . ARG A 1 104 ? 5.612 8.834 -21.247 1.00 91.56 104 ARG A C 1
ATOM 871 O O . ARG A 1 104 ? 4.458 9.084 -20.918 1.00 91.56 104 ARG A O 1
ATOM 878 N N . GLY A 1 105 ? 5.910 8.142 -22.348 1.00 95.50 105 GLY A N 1
ATOM 879 C CA . GLY A 1 105 ? 4.891 7.536 -23.215 1.00 95.50 105 GLY A CA 1
ATOM 880 C C . GLY A 1 105 ? 4.200 6.309 -22.604 1.00 95.50 105 GLY A C 1
ATOM 881 O O . GLY A 1 105 ? 3.099 5.962 -23.035 1.00 95.50 105 GLY A O 1
ATOM 882 N N . LEU A 1 106 ? 4.819 5.704 -21.584 1.00 96.69 106 LEU A N 1
ATOM 883 C CA . LEU A 1 106 ? 4.354 4.514 -20.868 1.00 96.69 106 LEU A CA 1
ATOM 884 C C . LEU A 1 106 ? 3.583 4.883 -19.597 1.00 96.69 106 LEU A C 1
ATOM 886 O O . LEU A 1 106 ? 3.914 5.857 -18.909 1.00 96.69 106 LEU A O 1
ATOM 890 N N . THR A 1 107 ? 2.590 4.067 -19.259 1.00 97.62 107 THR A N 1
ATOM 891 C CA . THR A 1 107 ? 1.964 4.062 -17.934 1.00 97.62 107 THR A CA 1
ATOM 892 C C . THR A 1 107 ? 2.975 3.639 -16.865 1.00 97.62 107 THR A C 1
ATOM 894 O O . THR A 1 107 ? 4.016 3.039 -17.152 1.00 97.62 107 THR A O 1
ATOM 897 N N . ASN A 1 108 ? 2.689 3.942 -15.600 1.00 97.50 108 ASN A N 1
ATOM 898 C CA . ASN A 1 108 ? 3.552 3.517 -14.500 1.00 97.50 108 ASN A CA 1
ATOM 899 C C . ASN A 1 108 ? 3.604 1.990 -14.391 1.00 97.50 108 ASN A C 1
ATOM 901 O O . ASN A 1 108 ? 4.674 1.447 -14.126 1.00 97.50 108 ASN A O 1
ATOM 905 N N . SER A 1 109 ? 2.486 1.300 -14.637 1.00 97.31 109 SER A N 1
ATOM 906 C CA . SER A 1 109 ? 2.456 -0.164 -14.609 1.00 97.31 109 SER A CA 1
ATOM 907 C C . SER A 1 109 ? 3.388 -0.793 -15.650 1.00 97.31 109 SER A C 1
ATOM 909 O O . SER A 1 109 ? 4.165 -1.681 -15.305 1.00 97.31 109 SER A O 1
ATOM 911 N N . GLU A 1 110 ? 3.394 -0.272 -16.880 1.00 97.19 110 GLU A N 1
ATOM 912 C CA . GLU A 1 110 ? 4.304 -0.710 -17.944 1.00 97.19 110 GLU A CA 1
ATOM 913 C C . GLU A 1 110 ? 5.757 -0.383 -17.599 1.00 97.19 110 GLU A C 1
ATOM 915 O O . GLU A 1 110 ? 6.623 -1.247 -17.676 1.00 97.19 110 GLU A O 1
ATOM 920 N N . HIS A 1 111 ? 6.030 0.851 -17.164 1.00 96.75 111 HIS A N 1
ATOM 921 C CA . HIS A 1 111 ? 7.392 1.282 -16.859 1.00 96.75 111 HIS A CA 1
ATOM 922 C C . HIS A 1 111 ? 8.048 0.452 -15.744 1.00 96.75 111 HIS A C 1
ATOM 924 O O . HIS A 1 111 ? 9.221 0.102 -15.851 1.00 96.75 111 HIS A O 1
ATOM 930 N N . TYR A 1 112 ? 7.305 0.140 -14.679 1.00 95.62 112 TYR A N 1
ATOM 931 C CA . TYR A 1 112 ? 7.819 -0.621 -13.535 1.00 95.62 112 TYR A CA 1
ATOM 932 C C . TYR A 1 112 ? 7.618 -2.138 -13.666 1.00 95.62 112 TYR A C 1
ATOM 934 O O . TYR A 1 112 ? 7.969 -2.876 -12.748 1.00 95.62 112 TYR A O 1
ATOM 942 N N . ASN A 1 113 ? 7.091 -2.627 -14.796 1.00 95.69 113 ASN A N 1
ATOM 943 C CA . ASN A 1 113 ? 6.772 -4.042 -15.017 1.00 95.69 113 ASN A CA 1
ATOM 944 C C . ASN A 1 113 ? 5.858 -4.632 -13.924 1.00 95.69 113 ASN A C 1
ATOM 946 O O . ASN A 1 113 ? 6.119 -5.712 -13.387 1.00 95.69 113 ASN A O 1
ATOM 950 N N . ILE A 1 114 ? 4.803 -3.903 -13.564 1.00 96.31 114 ILE A N 1
ATOM 951 C CA . ILE A 1 114 ? 3.832 -4.318 -12.548 1.00 96.31 114 ILE A CA 1
ATOM 952 C C . ILE A 1 114 ? 2.744 -5.180 -13.192 1.00 96.31 114 ILE A C 1
ATOM 954 O O . ILE A 1 114 ? 2.136 -4.791 -14.189 1.00 96.31 114 ILE A O 1
ATOM 958 N N . ASP A 1 115 ? 2.422 -6.316 -12.567 1.00 92.38 115 ASP A N 1
ATOM 959 C CA . ASP A 1 115 ? 1.232 -7.088 -12.927 1.00 92.38 115 ASP A CA 1
ATOM 960 C C . ASP A 1 115 ? -0.015 -6.333 -12.450 1.00 92.38 115 ASP A C 1
ATOM 962 O O . ASP A 1 115 ? -0.422 -6.393 -11.285 1.00 92.38 115 ASP A O 1
ATOM 966 N N . ILE A 1 116 ? -0.631 -5.600 -13.376 1.00 94.88 116 ILE A N 1
ATOM 967 C CA . ILE A 1 116 ? -1.756 -4.720 -13.071 1.00 94.88 116 ILE A CA 1
ATOM 968 C C . ILE A 1 116 ? -2.956 -5.476 -12.489 1.00 94.88 116 ILE A C 1
ATOM 970 O O . ILE A 1 116 ? -3.670 -4.941 -11.638 1.00 94.88 116 ILE A O 1
ATOM 974 N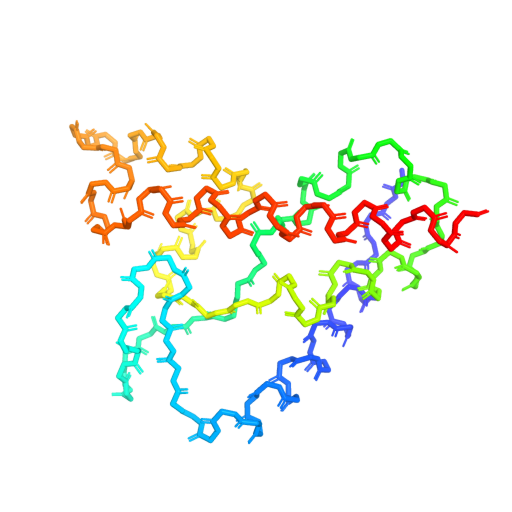 N . LYS A 1 117 ? -3.179 -6.729 -12.906 1.00 94.25 117 LYS A N 1
ATOM 975 C CA . LYS A 1 117 ? -4.304 -7.540 -12.427 1.00 94.25 117 LYS A CA 1
ATOM 976 C C . LYS A 1 117 ? -4.061 -7.957 -10.983 1.00 94.25 117 LYS A C 1
ATOM 978 O O . LYS A 1 117 ? -4.955 -7.796 -10.149 1.00 94.25 117 LYS A O 1
ATOM 983 N N . LYS A 1 118 ? -2.852 -8.430 -10.665 1.00 94.81 118 LYS A N 1
ATOM 984 C CA . LYS A 1 118 ? -2.472 -8.775 -9.287 1.00 94.81 118 LYS A CA 1
ATOM 985 C C . LYS A 1 118 ? -2.479 -7.553 -8.376 1.00 94.81 118 LYS A C 1
ATOM 987 O O . LYS A 1 118 ? -3.059 -7.633 -7.298 1.00 94.81 118 LYS A O 1
ATOM 992 N N . ALA A 1 119 ? -1.935 -6.420 -8.817 1.00 95.88 119 ALA A N 1
ATOM 993 C CA . ALA A 1 119 ? -1.912 -5.188 -8.030 1.00 95.88 119 ALA A CA 1
ATOM 994 C C . ALA A 1 119 ? -3.329 -4.662 -7.727 1.00 95.88 119 ALA A C 1
ATOM 996 O O . ALA A 1 119 ? -3.641 -4.331 -6.581 1.00 95.88 119 ALA A O 1
ATOM 997 N N . LYS A 1 120 ? -4.229 -4.654 -8.724 1.00 96.62 120 LYS A N 1
ATOM 998 C CA . LYS A 1 120 ? -5.643 -4.278 -8.535 1.00 96.62 120 LYS A CA 1
ATOM 999 C C . LYS A 1 120 ? -6.363 -5.233 -7.576 1.00 96.62 120 LYS A C 1
ATOM 1001 O O . LYS A 1 120 ? -7.082 -4.770 -6.691 1.00 96.62 120 LYS A O 1
ATOM 1006 N N . LYS A 1 121 ? -6.133 -6.546 -7.702 1.00 97.06 121 LYS A N 1
ATOM 1007 C CA . LYS A 1 121 ? -6.705 -7.560 -6.799 1.00 97.06 121 LYS A CA 1
ATOM 1008 C C . LYS A 1 121 ? -6.195 -7.403 -5.365 1.00 97.06 121 LYS A C 1
ATOM 1010 O O . LYS A 1 121 ? -6.997 -7.412 -4.437 1.00 97.06 121 LYS A O 1
ATOM 1015 N N . LEU A 1 122 ? -4.886 -7.207 -5.187 1.00 96.88 122 LEU A N 1
ATOM 1016 C CA . LEU A 1 122 ? -4.273 -6.933 -3.887 1.00 96.88 122 LEU A CA 1
ATOM 1017 C C . LEU A 1 122 ? -4.931 -5.718 -3.229 1.00 96.88 122 LEU A C 1
ATOM 1019 O O . LEU A 1 122 ? -5.404 -5.822 -2.100 1.00 96.88 122 LEU A O 1
ATOM 1023 N N . ARG A 1 123 ? -5.040 -4.596 -3.954 1.00 97.06 123 ARG A N 1
ATOM 1024 C CA . ARG A 1 123 ? -5.724 -3.401 -3.446 1.00 97.06 123 ARG A CA 1
ATOM 1025 C C . ARG A 1 123 ? -7.163 -3.697 -3.032 1.00 97.06 123 ARG A C 1
ATOM 1027 O O . ARG A 1 123 ? -7.544 -3.275 -1.947 1.00 97.06 123 ARG A O 1
ATOM 1034 N N . SER A 1 124 ? -7.953 -4.380 -3.868 1.00 98.12 124 SER A N 1
ATOM 1035 C CA . SER A 1 124 ? -9.360 -4.687 -3.550 1.00 98.12 124 SER A CA 1
ATOM 1036 C C . SER A 1 124 ? -9.473 -5.447 -2.234 1.00 98.12 124 SER A C 1
ATOM 1038 O O . SER A 1 124 ? -10.165 -4.999 -1.325 1.00 98.12 124 SER A O 1
ATOM 1040 N N . ASN A 1 125 ? -8.690 -6.519 -2.085 1.00 98.31 125 ASN A N 1
ATOM 1041 C CA . ASN A 1 125 ? -8.688 -7.346 -0.880 1.00 98.31 125 ASN A CA 1
ATOM 1042 C C . ASN A 1 125 ? -8.313 -6.542 0.375 1.00 98.31 125 ASN A C 1
ATOM 1044 O O . ASN A 1 125 ? -8.896 -6.733 1.442 1.00 98.31 125 ASN A O 1
ATOM 1048 N N . VAL A 1 126 ? -7.322 -5.651 0.265 1.00 98.31 126 VAL A N 1
ATOM 1049 C CA . VAL A 1 126 ? -6.905 -4.799 1.385 1.00 98.31 126 VAL A CA 1
ATOM 1050 C C . VAL A 1 126 ? -7.975 -3.762 1.709 1.00 98.31 126 VAL A C 1
ATOM 1052 O O . VAL A 1 126 ? -8.291 -3.576 2.879 1.00 98.31 126 VAL A O 1
ATOM 1055 N N . LEU A 1 127 ? -8.567 -3.116 0.704 1.00 98.19 127 LEU A N 1
ATOM 1056 C CA . LEU A 1 127 ? -9.626 -2.132 0.912 1.00 98.19 127 LEU A CA 1
ATOM 1057 C C . LEU A 1 127 ? -10.852 -2.759 1.583 1.00 98.19 127 LEU A C 1
ATOM 1059 O O . LEU A 1 127 ? -11.356 -2.210 2.559 1.00 98.19 127 LEU A O 1
ATOM 1063 N N . GLU A 1 128 ? -11.296 -3.922 1.108 1.00 98.38 128 GLU A N 1
ATOM 1064 C CA . GLU A 1 128 ? -12.393 -4.685 1.712 1.00 98.38 128 GLU A CA 1
ATOM 1065 C C . GLU A 1 128 ? -12.097 -5.019 3.175 1.00 98.38 128 GLU A C 1
ATOM 1067 O O . GLU A 1 128 ? -12.943 -4.806 4.045 1.00 98.38 128 GLU A O 1
ATOM 1072 N N . PHE A 1 129 ? -10.872 -5.467 3.464 1.00 98.50 129 PHE A N 1
ATOM 1073 C CA . PHE A 1 129 ? -10.425 -5.719 4.828 1.00 98.50 129 PHE A CA 1
ATOM 1074 C C . PHE A 1 129 ? -10.480 -4.454 5.701 1.00 98.50 129 PHE A C 1
ATOM 1076 O O . PHE A 1 129 ? -11.049 -4.500 6.791 1.00 98.50 129 PHE A O 1
ATOM 1083 N N . LEU A 1 130 ? -9.938 -3.324 5.234 1.00 98.06 130 LEU A N 1
ATOM 1084 C CA . LEU A 1 130 ? -9.943 -2.071 5.997 1.00 98.06 130 LEU A CA 1
ATOM 1085 C C . LEU A 1 130 ? -11.367 -1.560 6.241 1.00 98.06 130 LEU A C 1
ATOM 1087 O O . LEU A 1 130 ? -11.663 -1.111 7.345 1.00 98.06 130 LEU A O 1
ATOM 1091 N N . ILE A 1 131 ? -12.264 -1.669 5.256 1.00 98.25 131 ILE A N 1
ATOM 1092 C CA . ILE A 1 131 ? -13.684 -1.321 5.416 1.00 98.25 131 ILE A CA 1
ATOM 1093 C C . ILE A 1 131 ? -14.338 -2.201 6.485 1.00 98.25 131 ILE A C 1
ATOM 1095 O O . ILE A 1 131 ? -15.102 -1.695 7.307 1.00 98.25 131 ILE A O 1
ATOM 1099 N N . ALA A 1 132 ? -14.040 -3.502 6.508 1.00 98.31 132 ALA A N 1
ATOM 1100 C CA . ALA A 1 132 ? -14.530 -4.399 7.553 1.00 98.31 132 ALA A CA 1
ATOM 1101 C C . ALA A 1 132 ? -14.024 -3.982 8.945 1.00 98.31 132 ALA A C 1
ATOM 1103 O O . ALA A 1 132 ? -14.809 -3.939 9.888 1.00 98.31 132 ALA A O 1
ATOM 1104 N N . GLU A 1 133 ? -12.742 -3.638 9.077 1.00 98.31 133 GLU A N 1
ATOM 1105 C CA . GLU A 1 133 ? -12.166 -3.180 10.348 1.00 98.31 133 GLU A CA 1
ATOM 1106 C C . GLU A 1 133 ? -12.739 -1.837 10.809 1.00 98.31 133 GLU A C 1
ATOM 1108 O O . GLU A 1 133 ? -12.984 -1.662 12.000 1.00 98.31 133 GLU A O 1
ATOM 1113 N N . ILE A 1 134 ? -13.009 -0.915 9.880 1.00 97.81 134 ILE A N 1
ATOM 1114 C CA . ILE A 1 134 ? -13.708 0.340 10.176 1.00 97.81 134 ILE A CA 1
ATOM 1115 C C . ILE A 1 134 ? -15.104 0.039 10.722 1.00 97.81 134 ILE A C 1
ATOM 1117 O O . ILE A 1 134 ? -15.452 0.534 11.785 1.00 97.81 134 ILE A O 1
ATOM 1121 N N . LYS A 1 135 ? -15.886 -0.807 10.039 1.00 97.50 135 LYS A N 1
ATOM 1122 C CA . LYS A 1 135 ? -17.256 -1.151 10.454 1.00 97.50 135 LYS A CA 1
ATOM 1123 C C . LYS A 1 135 ? -17.324 -1.823 11.824 1.00 97.50 135 LYS A C 1
ATOM 1125 O O . LYS A 1 135 ? -18.291 -1.604 12.532 1.00 97.50 135 LYS A O 1
ATOM 1130 N N . LYS A 1 136 ? -16.324 -2.630 12.191 1.00 97.25 136 LYS A N 1
ATOM 1131 C CA . LYS A 1 136 ? -16.233 -3.254 13.525 1.00 97.25 136 LYS A CA 1
ATOM 1132 C C . LYS A 1 136 ? -15.899 -2.262 14.639 1.00 97.25 136 LYS A C 1
ATOM 1134 O O . LYS A 1 136 ? -16.099 -2.585 15.803 1.00 97.25 136 LYS A O 1
ATOM 1139 N N . ALA A 1 137 ? -15.292 -1.131 14.290 1.00 95.56 137 ALA A N 1
ATOM 1140 C CA . ALA A 1 137 ? -14.834 -0.120 15.236 1.00 95.56 137 ALA A CA 1
ATOM 1141 C C . ALA A 1 137 ? -15.810 1.061 15.385 1.00 95.56 137 ALA A C 1
ATOM 1143 O O . ALA A 1 137 ? -15.531 1.965 16.171 1.00 95.56 137 ALA A O 1
ATOM 1144 N N . LEU A 1 138 ? -16.903 1.064 14.613 1.00 92.38 138 LEU A N 1
ATOM 1145 C CA . LEU A 1 138 ? -18.048 1.965 14.760 1.00 92.38 138 LEU A CA 1
ATOM 1146 C C . LEU A 1 138 ? -19.080 1.357 15.708 1.00 92.38 138 LEU A C 1
ATOM 1148 O O . LEU A 1 138 ? -19.706 2.156 16.435 1.00 92.38 138 LEU A O 1
#

pLDDT: mean 92.24, std 7.35, range [48.12, 98.5]

Organism: NCBI:txid691689

Radius of gyration: 15.24 Å; Cα contacts (8 Å, |Δi|>4): 161; chains: 1; bounding box: 40×30×41 Å

Nearest PDB structures (foldseek):
  1oup-assembly1_B  TM=7.137E-01  e=1.434E-01  Vibrio vulnificus
  1ouo-assembly1_A  TM=5.250E-01  e=2.165E-01  Vibrio vulnificus
  6ey4-assembly1_A-2  TM=1.981E-01  e=1.001E+00  Flavobacterium johnsoniae
  7kzt-assembly1_V  TM=1.624E-01  e=8.343E+00  Homo sapiens

Solvent-accessible surface area (backbone atoms only — not comparable to full-atom values): 7819 Å² total; per-residue (Å²): 133,83,85,61,61,69,54,43,51,53,38,38,54,54,44,52,56,52,50,48,65,75,43,71,77,59,46,53,21,64,45,57,70,43,75,51,54,92,89,58,70,59,38,80,35,56,59,65,16,72,58,52,54,68,64,40,75,70,52,77,78,49,55,68,69,59,48,18,54,60,62,41,27,63,84,30,53,43,37,32,46,38,66,58,50,64,70,40,58,65,47,51,56,73,65,43,35,69,32,54,60,94,83,43,97,48,31,41,27,66,71,68,58,34,46,61,67,59,36,51,49,52,44,50,57,36,50,55,49,51,53,51,56,52,63,75,71,109

Foldseek 3Di:
DDDPCVLLVVLQVVLVVVVCVVCVPWFAAQFQRHTDDPPFAKDKAQLQAPLNLVVPPLLVVDDSNLSSCLSNPNLRIGMHGPVLRVQCPRPNPLVQQQDDPPPDPDGPCVVVVTPNVSSVVSSVVSVVVSVVSSVVRD